Protein AF-A0A660PDE8-F1 (afdb_monomer_lite)

Secondary structure (DSSP, 8-state):
-TT-HHHHHHHHHHHHHHHHHHHHHHHHHHHTT-S----TTTS--S---GGG--HHHHHHHHHH--

Structure (mmCIF, N/CA/C/O backbone):
data_AF-A0A660PDE8-F1
#
_entry.id   AF-A0A660PDE8-F1
#
loop_
_atom_site.group_PDB
_atom_site.id
_atom_site.type_symbol
_atom_site.label_atom_id
_atom_site.label_alt_id
_atom_site.label_comp_id
_atom_site.label_asym_id
_atom_site.label_entity_id
_atom_site.label_seq_id
_atom_site.pdbx_PDB_ins_code
_atom_site.Cartn_x
_atom_site.Cartn_y
_atom_site.Cartn_z
_atom_site.occupancy
_atom_site.B_iso_or_equiv
_atom_site.auth_seq_id
_atom_site.auth_comp_id
_atom_site.auth_asym_id
_atom_site.auth_atom_id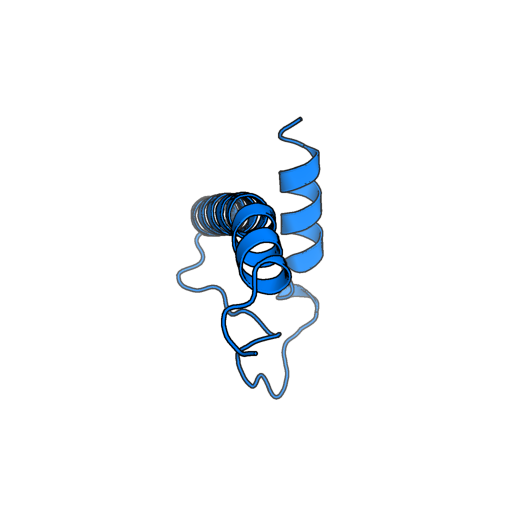
_atom_site.pdbx_PDB_model_num
ATOM 1 N N . GLY A 1 1 ? 20.604 -10.639 -21.467 1.00 68.06 1 GLY A N 1
ATOM 2 C CA . GLY A 1 1 ? 20.894 -11.543 -20.346 1.00 68.06 1 GLY A CA 1
ATOM 3 C C . GLY A 1 1 ? 20.414 -10.889 -19.079 1.00 68.06 1 GLY A C 1
ATOM 4 O O . GLY A 1 1 ? 20.259 -9.667 -19.090 1.00 68.06 1 GLY A O 1
ATOM 5 N N . ASP A 1 2 ? 20.183 -11.694 -18.052 1.00 64.62 2 ASP A N 1
ATOM 6 C CA . ASP A 1 2 ? 19.767 -11.244 -16.723 1.00 64.62 2 ASP A CA 1
ATOM 7 C C . ASP A 1 2 ? 20.664 -10.107 -16.223 1.00 64.62 2 ASP A C 1
ATOM 9 O O . ASP A 1 2 ? 21.877 -10.096 -16.469 1.00 64.62 2 ASP A O 1
ATOM 13 N N . ASN A 1 3 ? 20.063 -9.117 -15.564 1.00 74.62 3 ASN A N 1
ATOM 14 C CA . ASN A 1 3 ? 20.718 -7.884 -15.132 1.00 74.62 3 ASN A CA 1
ATOM 15 C C . ASN A 1 3 ? 21.195 -6.982 -16.295 1.00 74.62 3 ASN A C 1
ATOM 17 O O . ASN A 1 3 ? 22.216 -6.270 -16.240 1.00 74.62 3 ASN A O 1
ATOM 21 N N . GLY A 1 4 ? 20.440 -7.001 -17.394 1.00 89.75 4 GLY A N 1
ATOM 22 C CA . GLY A 1 4 ? 20.682 -6.174 -18.574 1.00 89.75 4 GLY A CA 1
ATOM 23 C C . GLY A 1 4 ? 20.579 -4.669 -18.285 1.00 89.75 4 GLY A C 1
ATOM 24 O O . GLY A 1 4 ? 20.032 -4.241 -17.271 1.00 89.75 4 GLY A O 1
ATOM 25 N N . LYS A 1 5 ? 21.091 -3.827 -19.195 1.00 90.62 5 LYS A N 1
ATOM 26 C CA . LYS A 1 5 ? 21.001 -2.357 -19.054 1.00 90.62 5 LYS A CA 1
ATOM 27 C C . LYS A 1 5 ? 19.551 -1.866 -18.930 1.00 90.62 5 LYS A C 1
ATOM 29 O O . LYS A 1 5 ? 19.296 -0.949 -18.163 1.00 90.62 5 LYS A O 1
ATOM 34 N N . ALA A 1 6 ? 18.621 -2.481 -19.665 1.00 91.00 6 ALA A N 1
ATOM 35 C CA . ALA A 1 6 ? 17.201 -2.129 -19.622 1.00 91.00 6 ALA A CA 1
ATOM 36 C C . ALA A 1 6 ? 16.567 -2.446 -18.259 1.00 91.00 6 ALA A C 1
ATOM 38 O O . ALA A 1 6 ? 15.901 -1.592 -17.690 1.00 91.00 6 ALA A O 1
ATOM 39 N N . GLU A 1 7 ? 16.830 -3.631 -17.710 1.00 91.06 7 GLU A N 1
ATOM 40 C CA . GLU A 1 7 ? 16.333 -4.053 -16.396 1.00 91.06 7 GLU A CA 1
ATOM 41 C C . GLU A 1 7 ? 16.868 -3.156 -15.274 1.00 91.06 7 GLU A C 1
ATOM 43 O O . GLU A 1 7 ? 16.093 -2.640 -14.473 1.00 91.06 7 GLU A O 1
ATOM 48 N N . ARG A 1 8 ? 18.178 -2.867 -15.279 1.00 90.12 8 ARG A N 1
ATOM 49 C CA . ARG A 1 8 ? 18.783 -1.921 -14.329 1.00 90.12 8 ARG A CA 1
ATOM 50 C C . ARG A 1 8 ? 18.168 -0.534 -14.434 1.00 90.12 8 ARG A C 1
ATOM 52 O O . ARG A 1 8 ? 17.829 0.063 -13.419 1.00 90.12 8 ARG A O 1
ATOM 59 N N . ARG A 1 9 ? 17.968 -0.044 -15.660 1.00 91.19 9 ARG A N 1
ATOM 60 C CA . ARG A 1 9 ? 17.343 1.260 -15.878 1.00 91.19 9 ARG A CA 1
ATOM 61 C C . ARG A 1 9 ? 15.891 1.288 -15.405 1.00 91.19 9 ARG A C 1
ATOM 63 O O . ARG A 1 9 ? 15.458 2.302 -14.874 1.00 91.19 9 ARG A O 1
ATOM 70 N N . MET A 1 10 ? 15.150 0.195 -15.577 1.00 90.94 10 MET A N 1
ATOM 71 C CA . MET A 1 10 ? 13.796 0.073 -15.035 1.00 90.94 10 MET A CA 1
ATOM 72 C C . MET A 1 10 ? 13.801 0.095 -13.511 1.00 90.94 10 MET A C 1
ATOM 74 O O . MET A 1 10 ? 13.045 0.871 -12.942 1.00 90.94 10 MET A O 1
ATOM 78 N N . ALA A 1 11 ? 14.691 -0.657 -12.860 1.00 91.31 11 ALA A N 1
ATOM 79 C CA . ALA A 1 11 ? 14.816 -0.651 -11.404 1.00 91.31 11 ALA A CA 1
ATOM 80 C C . ALA A 1 11 ? 15.183 0.740 -10.850 1.00 91.31 11 ALA A C 1
ATOM 82 O O . ALA A 1 11 ? 14.609 1.182 -9.856 1.00 91.31 11 ALA A O 1
ATOM 83 N N . GLU A 1 12 ? 16.105 1.453 -11.507 1.00 94.25 12 GLU A N 1
ATOM 84 C CA . GLU A 1 12 ? 16.475 2.833 -11.156 1.00 94.25 12 GLU A CA 1
ATOM 85 C C . GLU A 1 12 ? 15.285 3.795 -11.235 1.00 94.25 12 GLU A C 1
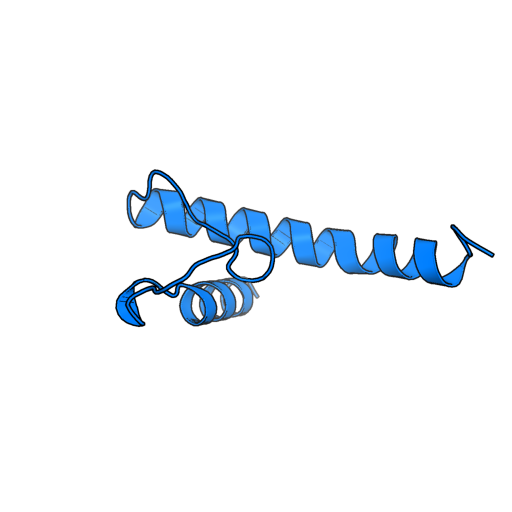ATOM 87 O O . GLU A 1 12 ? 15.131 4.650 -10.367 1.00 94.25 12 GLU A O 1
ATOM 92 N N . LEU A 1 13 ? 14.450 3.665 -12.270 1.00 95.06 13 LEU A N 1
ATOM 93 C CA . LEU A 1 13 ? 13.296 4.538 -12.490 1.00 95.06 13 LEU A CA 1
ATOM 94 C C . LEU A 1 13 ? 12.101 4.168 -11.605 1.00 95.06 13 LEU A C 1
ATOM 96 O O . LEU A 1 13 ? 11.373 5.054 -11.166 1.00 95.06 13 LEU A O 1
ATOM 100 N N . SER A 1 14 ? 11.896 2.881 -11.323 1.00 94.25 14 SER A N 1
ATOM 101 C CA . SER A 1 14 ? 10.782 2.411 -10.496 1.00 94.25 14 SER A CA 1
ATOM 102 C C . SER A 1 14 ? 11.027 2.630 -9.008 1.00 94.25 14 SER A C 1
ATOM 104 O O . SER A 1 14 ? 10.073 2.814 -8.257 1.00 94.25 14 SER A O 1
ATOM 106 N N . LYS A 1 15 ? 12.292 2.610 -8.570 1.00 95.12 15 LYS A N 1
ATOM 107 C CA . LYS A 1 15 ? 12.662 2.792 -7.165 1.00 95.12 15 LYS A CA 1
ATOM 108 C C . LYS A 1 15 ? 12.073 4.062 -6.530 1.00 95.12 15 LYS A C 1
ATOM 110 O O . LYS A 1 15 ? 11.351 3.903 -5.555 1.00 95.12 15 LYS A O 1
ATOM 115 N N . PRO A 1 16 ? 12.285 5.280 -7.063 1.00 95.31 16 PRO A N 1
ATOM 116 C CA . PRO A 1 16 ? 11.752 6.491 -6.434 1.00 95.31 16 PRO A CA 1
ATOM 117 C C . PRO A 1 16 ? 10.220 6.504 -6.363 1.00 95.31 16 PRO A C 1
ATOM 119 O O . PRO A 1 16 ? 9.654 7.021 -5.409 1.00 95.31 16 PRO A O 1
ATOM 122 N N . ILE A 1 17 ? 9.539 5.903 -7.344 1.00 94.56 17 ILE A N 1
ATOM 123 C CA . ILE A 1 17 ? 8.075 5.781 -7.337 1.00 94.56 17 ILE A CA 1
ATOM 124 C C . ILE A 1 17 ? 7.630 4.854 -6.202 1.00 94.56 17 ILE A C 1
ATOM 126 O O . ILE A 1 17 ? 6.709 5.182 -5.461 1.00 94.56 17 ILE A O 1
ATOM 130 N N . ARG A 1 18 ? 8.302 3.708 -6.044 1.00 93.25 18 ARG A N 1
ATOM 131 C CA . ARG A 1 18 ? 8.027 2.763 -4.957 1.00 93.25 18 ARG A CA 1
ATOM 132 C C . ARG A 1 18 ? 8.303 3.376 -3.587 1.00 93.25 18 ARG A C 1
ATOM 134 O O . ARG A 1 18 ? 7.505 3.170 -2.682 1.00 93.25 18 ARG A O 1
ATOM 141 N N . ASP A 1 19 ? 9.403 4.109 -3.451 1.00 95.56 19 ASP A N 1
ATOM 142 C CA . ASP A 1 19 ? 9.773 4.763 -2.196 1.00 95.56 19 ASP A CA 1
ATOM 143 C C . ASP A 1 19 ? 8.696 5.794 -1.799 1.00 95.56 19 ASP A C 1
ATOM 145 O O . ASP A 1 19 ? 8.224 5.760 -0.667 1.00 95.56 19 ASP A O 1
ATOM 149 N N . LYS A 1 20 ? 8.195 6.593 -2.755 1.00 95.38 20 LYS A N 1
ATOM 150 C CA . LYS A 1 20 ? 7.078 7.527 -2.523 1.00 95.38 20 LYS A CA 1
ATOM 151 C C . LYS A 1 20 ? 5.778 6.825 -2.104 1.00 95.38 20 LYS A C 1
ATOM 153 O O . LYS A 1 20 ? 5.068 7.298 -1.226 1.00 95.38 20 LYS A O 1
ATOM 158 N N . ILE A 1 21 ? 5.453 5.690 -2.724 1.00 95.62 21 ILE A N 1
ATOM 159 C CA . ILE A 1 21 ? 4.267 4.903 -2.344 1.00 95.62 21 ILE A CA 1
ATOM 160 C C . ILE A 1 21 ? 4.389 4.400 -0.898 1.00 95.62 21 ILE A C 1
ATOM 162 O O . ILE A 1 21 ? 3.410 4.439 -0.160 1.00 95.62 21 ILE A O 1
ATOM 166 N N . LEU A 1 22 ? 5.573 3.930 -0.490 1.00 96.00 22 LEU A N 1
ATOM 167 C CA . LEU A 1 22 ? 5.804 3.434 0.869 1.00 96.00 22 LEU A CA 1
ATOM 168 C C . LEU A 1 22 ? 5.685 4.541 1.921 1.00 96.00 22 LEU A C 1
ATOM 170 O O . LEU A 1 22 ? 5.082 4.299 2.961 1.00 96.00 22 LEU A O 1
ATOM 174 N N . GLU A 1 23 ? 6.209 5.732 1.632 1.00 96.88 23 GLU A N 1
ATOM 175 C CA . GLU A 1 23 ? 6.075 6.913 2.494 1.00 96.88 23 GLU A CA 1
ATOM 176 C C . GLU A 1 23 ? 4.597 7.261 2.725 1.00 96.88 23 GLU A C 1
ATOM 178 O O . GLU A 1 23 ? 4.138 7.311 3.862 1.00 96.88 23 GLU A O 1
ATOM 183 N N . VAL A 1 24 ? 3.808 7.353 1.652 1.00 97.44 24 VAL A N 1
ATOM 184 C CA . VAL A 1 24 ? 2.366 7.628 1.748 1.00 97.44 24 VAL A CA 1
ATOM 185 C C . VAL A 1 24 ? 1.608 6.541 2.519 1.00 97.44 24 VAL A C 1
ATOM 187 O O . VAL A 1 24 ? 0.718 6.853 3.311 1.00 97.44 24 VAL A O 1
ATOM 190 N N . ILE A 1 25 ? 1.949 5.264 2.314 1.00 97.50 25 ILE A N 1
ATOM 191 C CA . ILE A 1 25 ? 1.358 4.148 3.070 1.00 97.50 25 ILE A CA 1
ATOM 192 C C . ILE A 1 25 ? 1.660 4.288 4.569 1.00 97.50 25 ILE A C 1
ATOM 194 O O . ILE A 1 25 ? 0.773 4.039 5.385 1.00 97.50 25 ILE A O 1
ATOM 198 N N . GLU A 1 26 ? 2.881 4.685 4.938 1.00 97.25 26 GLU A N 1
ATOM 199 C CA . GLU A 1 26 ? 3.271 4.911 6.334 1.00 97.25 26 GLU A CA 1
ATOM 200 C C . GLU A 1 26 ? 2.490 6.074 6.956 1.00 97.25 26 GLU A C 1
ATOM 202 O O . GLU A 1 26 ? 1.962 5.938 8.060 1.00 97.25 26 GLU A O 1
ATOM 207 N N . GLU A 1 27 ? 2.326 7.182 6.233 1.00 97.38 27 GLU A N 1
ATOM 208 C CA . GLU A 1 27 ? 1.525 8.306 6.717 1.00 97.38 27 GLU A CA 1
ATOM 209 C C . GLU A 1 27 ? 0.059 7.917 6.946 1.00 97.38 27 GLU A C 1
ATOM 211 O O . GLU A 1 27 ? -0.491 8.202 8.009 1.00 97.38 27 GLU A O 1
ATOM 216 N N . ILE A 1 28 ? -0.560 7.217 5.988 1.00 97.12 28 ILE A N 1
ATOM 217 C CA . ILE A 1 28 ? -1.937 6.706 6.110 1.00 97.12 28 ILE A CA 1
ATOM 218 C C . ILE A 1 28 ? -2.054 5.752 7.302 1.00 97.12 28 ILE A C 1
ATOM 220 O O . ILE A 1 28 ? -3.052 5.787 8.027 1.00 97.12 28 ILE A O 1
ATOM 224 N N . ALA A 1 29 ? -1.046 4.903 7.526 1.00 98.00 29 ALA A N 1
ATOM 225 C CA . ALA A 1 29 ? -1.017 3.994 8.665 1.00 98.00 29 ALA A CA 1
ATOM 226 C C . ALA A 1 29 ? -1.002 4.746 9.999 1.00 98.00 29 ALA A C 1
ATOM 228 O O . ALA A 1 29 ? -1.750 4.386 10.906 1.00 98.00 29 ALA A O 1
ATOM 229 N N . ILE A 1 30 ? -0.202 5.807 10.111 1.00 97.75 30 ILE A N 1
ATOM 230 C CA . ILE A 1 30 ? -0.119 6.631 11.321 1.00 97.75 30 ILE A CA 1
ATOM 231 C C . ILE A 1 30 ? -1.420 7.415 11.537 1.00 97.75 30 ILE A C 1
ATOM 233 O O . ILE A 1 30 ? -1.971 7.388 12.637 1.00 97.75 30 ILE A O 1
ATOM 237 N N . GLU A 1 31 ? -1.932 8.083 10.501 1.00 96.88 31 GLU A N 1
ATOM 238 C CA . GLU A 1 31 ? -3.141 8.918 10.567 1.00 96.88 31 GLU A CA 1
ATOM 239 C C . GLU A 1 31 ? -4.383 8.113 10.967 1.00 96.88 31 GLU A C 1
ATOM 241 O O . GLU A 1 31 ? -5.182 8.564 11.790 1.00 96.88 31 GLU A O 1
ATOM 246 N N . ASN A 1 32 ? -4.520 6.900 10.425 1.00 96.31 32 ASN A N 1
ATOM 247 C CA . ASN A 1 32 ? -5.661 6.020 10.678 1.00 96.31 32 ASN A CA 1
ATOM 248 C C . ASN A 1 32 ? -5.396 4.959 11.760 1.00 96.31 32 ASN A C 1
ATOM 250 O O . ASN A 1 32 ? -6.266 4.133 12.043 1.00 96.31 32 ASN A O 1
ATOM 254 N N . ASN A 1 33 ? -4.218 4.993 12.388 1.00 97.31 33 ASN A N 1
ATOM 255 C CA . ASN A 1 33 ? -3.807 4.091 13.462 1.00 97.31 33 ASN A CA 1
ATOM 256 C C . ASN A 1 33 ? -3.870 2.596 13.062 1.00 97.31 33 ASN A C 1
ATOM 258 O O . ASN A 1 33 ? -4.373 1.755 13.815 1.00 97.31 33 ASN A O 1
ATOM 262 N N . TYR A 1 34 ? -3.366 2.270 11.867 1.00 97.38 34 TYR A N 1
ATOM 263 C CA . TYR A 1 34 ? -3.198 0.899 11.387 1.00 97.38 34 TYR A CA 1
ATOM 264 C C . TYR A 1 34 ? -1.881 0.297 11.880 1.00 97.38 34 TYR A C 1
ATOM 266 O O . TYR A 1 34 ? -0.809 0.856 11.669 1.00 97.38 34 TYR A O 1
ATOM 274 N N . ASP A 1 35 ? -1.952 -0.904 12.453 1.00 97.06 35 ASP A N 1
ATOM 275 C CA . ASP A 1 35 ? -0.757 -1.648 12.874 1.00 97.06 35 ASP A CA 1
ATOM 276 C C . ASP A 1 35 ? -0.056 -2.361 11.703 1.00 97.06 35 ASP A C 1
ATOM 278 O O . ASP A 1 35 ? 1.127 -2.694 11.783 1.00 97.06 35 ASP A O 1
ATOM 282 N N . ILE A 1 36 ? -0.795 -2.657 10.626 1.00 95.94 36 ILE A N 1
ATOM 283 C CA . ILE A 1 36 ? -0.289 -3.387 9.460 1.00 95.94 36 ILE A CA 1
ATOM 284 C C . ILE A 1 36 ? -1.107 -3.083 8.202 1.00 95.94 36 ILE A C 1
ATOM 286 O O . ILE A 1 36 ? -2.335 -3.010 8.246 1.00 95.94 36 ILE A O 1
ATOM 290 N N . ILE A 1 37 ? -0.419 -2.976 7.063 1.00 96.50 37 ILE A N 1
ATOM 291 C CA . ILE A 1 37 ? -1.013 -2.873 5.726 1.00 96.50 37 ILE A CA 1
ATOM 292 C C . ILE A 1 37 ? -0.415 -3.982 4.855 1.00 96.50 37 ILE A C 1
ATOM 294 O O . ILE A 1 37 ? 0.798 -4.198 4.852 1.00 96.50 37 ILE A O 1
ATOM 298 N N . PHE A 1 38 ? -1.271 -4.701 4.128 1.00 96.06 38 PHE A N 1
ATOM 299 C CA . PHE A 1 38 ? -0.861 -5.776 3.225 1.00 96.06 38 PHE A CA 1
ATOM 300 C C . PHE A 1 38 ? -0.959 -5.335 1.769 1.00 96.06 38 PHE A C 1
ATOM 302 O O . PHE A 1 38 ? -1.973 -4.788 1.344 1.00 96.06 38 PHE A O 1
ATOM 309 N N . ASP A 1 39 ? 0.066 -5.662 0.988 1.00 95.19 39 ASP A N 1
ATOM 310 C CA . ASP A 1 39 ? 0.023 -5.547 -0.465 1.00 95.19 39 ASP A CA 1
ATOM 311 C C . ASP A 1 39 ? -0.656 -6.788 -1.069 1.00 95.19 39 ASP A C 1
ATOM 313 O O . ASP A 1 39 ? -0.111 -7.896 -1.066 1.00 95.19 39 ASP A O 1
ATOM 317 N N . ALA A 1 40 ? -1.862 -6.591 -1.604 1.00 94.19 40 ALA A N 1
ATOM 318 C CA . ALA A 1 40 ? -2.656 -7.642 -2.236 1.00 94.19 40 ALA A CA 1
ATOM 319 C C . ALA A 1 40 ? -2.026 -8.206 -3.527 1.00 94.19 40 ALA A C 1
ATOM 321 O O . ALA A 1 40 ? -2.428 -9.276 -3.979 1.00 94.19 40 ALA A O 1
ATOM 322 N N . GLY A 1 41 ? -1.051 -7.511 -4.128 1.00 91.31 41 GLY A N 1
ATOM 323 C CA . GLY A 1 41 ? -0.303 -7.986 -5.292 1.00 91.31 41 GLY A CA 1
ATOM 324 C C . GLY A 1 41 ? 0.821 -8.967 -4.949 1.00 91.31 41 GLY A C 1
ATOM 325 O O . G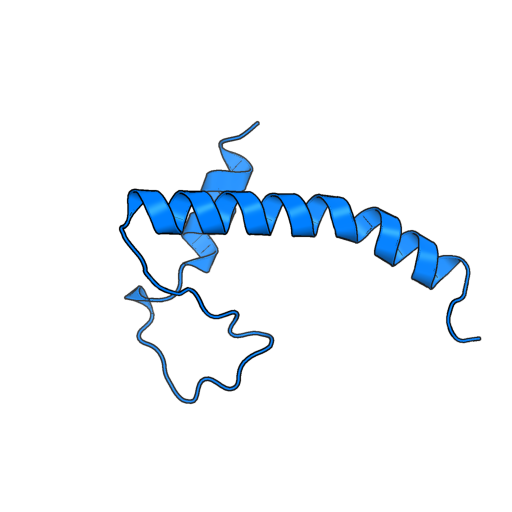LY A 1 41 ? 1.261 -9.718 -5.821 1.00 91.31 41 GLY A O 1
ATOM 326 N N . THR A 1 42 ? 1.282 -8.986 -3.694 1.00 92.75 42 THR A N 1
ATOM 327 C CA . THR A 1 42 ? 2.384 -9.852 -3.235 1.00 92.75 42 THR A CA 1
ATOM 328 C C . THR A 1 42 ? 1.955 -10.888 -2.201 1.00 92.75 42 THR A C 1
ATOM 330 O O . THR A 1 42 ? 2.579 -11.947 -2.105 1.00 92.75 42 THR A O 1
ATOM 333 N N . VAL A 1 43 ? 0.885 -10.627 -1.448 1.00 93.06 43 VAL A N 1
ATOM 334 C CA . VAL A 1 43 ? 0.355 -11.534 -0.426 1.00 93.06 43 VAL A CA 1
ATOM 335 C C . VAL A 1 43 ? -0.904 -12.236 -0.929 1.00 93.06 43 VAL A C 1
ATOM 337 O O . VAL A 1 43 ? -1.808 -11.619 -1.484 1.00 93.06 43 VAL A O 1
ATOM 340 N N . ASN A 1 44 ? -1.005 -13.542 -0.673 1.00 94.50 44 ASN A N 1
ATOM 341 C CA . ASN A 1 44 ? -2.212 -14.309 -0.977 1.00 94.50 44 ASN A CA 1
ATOM 342 C C . ASN A 1 44 ? -3.338 -13.964 0.008 1.00 94.50 44 ASN A C 1
ATOM 344 O O . ASN A 1 44 ? -3.385 -14.488 1.122 1.00 94.50 44 ASN A O 1
ATOM 348 N N . ILE A 1 45 ? -4.269 -13.116 -0.426 1.00 94.69 45 ILE A N 1
ATOM 349 C CA . ILE A 1 45 ? -5.471 -12.742 0.325 1.00 94.69 45 ILE A CA 1
ATOM 350 C C . ILE A 1 45 ? -6.678 -13.457 -0.293 1.00 94.69 45 ILE A C 1
ATOM 352 O O . ILE A 1 45 ? -7.060 -13.181 -1.426 1.00 94.69 45 ILE A O 1
ATOM 356 N N . ALA A 1 46 ? -7.298 -14.380 0.449 1.00 96.25 46 ALA A N 1
ATOM 357 C CA . ALA A 1 46 ? -8.464 -15.125 -0.042 1.00 96.25 46 ALA A CA 1
ATOM 358 C C . ALA A 1 46 ? -9.727 -14.250 -0.154 1.00 96.25 46 ALA A C 1
ATOM 360 O O . ALA A 1 46 ? -10.560 -14.462 -1.033 1.00 96.25 46 ALA A O 1
ATOM 361 N N . TYR A 1 47 ? -9.880 -13.284 0.755 1.00 95.94 47 TYR A N 1
ATOM 362 C CA . TYR A 1 47 ? -10.978 -12.323 0.775 1.00 95.94 47 TYR A CA 1
ATOM 363 C C . TYR A 1 47 ? -10.608 -11.110 1.634 1.00 95.94 47 TYR A C 1
ATOM 365 O O . TY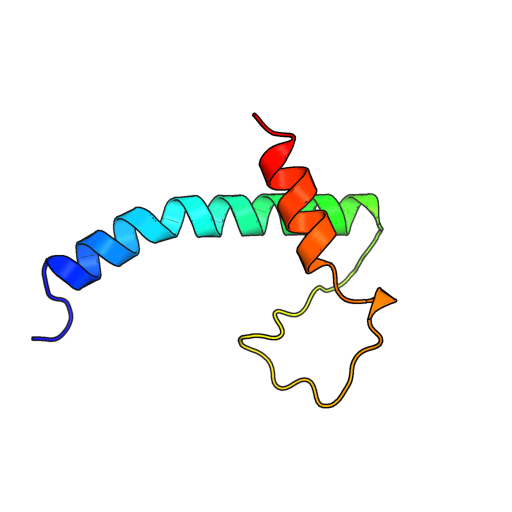R A 1 47 ? -10.059 -11.266 2.724 1.00 95.94 47 TYR A O 1
ATOM 373 N N . ALA A 1 48 ? -10.987 -9.916 1.182 1.00 95.50 48 ALA A N 1
ATOM 374 C CA . ALA A 1 48 ? -11.008 -8.698 1.982 1.00 95.50 48 ALA A CA 1
ATOM 375 C C . ALA A 1 48 ? -12.283 -7.909 1.662 1.00 95.50 48 ALA A C 1
ATOM 377 O O . ALA A 1 48 ? -12.788 -7.941 0.537 1.00 95.50 48 ALA A O 1
ATOM 378 N N . LYS A 1 49 ? -12.820 -7.187 2.649 1.00 97.69 49 LYS A N 1
ATOM 379 C CA . LYS A 1 49 ? -13.903 -6.230 2.392 1.00 97.69 49 LYS A CA 1
ATOM 380 C C . LYS A 1 49 ? -13.345 -5.077 1.557 1.00 97.69 49 LYS A C 1
ATOM 382 O O . LYS A 1 49 ? -12.252 -4.608 1.848 1.00 97.69 49 LYS A O 1
ATOM 387 N N . LYS A 1 50 ? -14.116 -4.555 0.595 1.00 95.62 50 LYS A N 1
ATOM 388 C CA . LYS A 1 50 ? -13.687 -3.404 -0.228 1.00 95.62 50 LYS A CA 1
ATOM 389 C C . LYS A 1 50 ? -13.355 -2.162 0.610 1.00 95.62 50 LYS A C 1
ATOM 391 O O . LYS A 1 50 ? -12.498 -1.392 0.221 1.00 95.62 50 LYS A O 1
ATOM 396 N N . SER A 1 51 ? -13.974 -2.006 1.780 1.00 95.75 51 SER A N 1
ATOM 397 C CA . SER A 1 51 ? -13.666 -0.922 2.722 1.00 95.75 51 SER A CA 1
ATOM 398 C C . SER A 1 51 ? -12.287 -1.024 3.390 1.00 95.75 51 SER A C 1
ATOM 400 O O . SER A 1 51 ? -11.931 -0.125 4.134 1.00 95.75 51 SER A O 1
ATOM 402 N N . LEU A 1 52 ? -11.562 -2.135 3.215 1.00 95.75 52 LEU A N 1
ATOM 403 C CA . LEU A 1 52 ? -10.185 -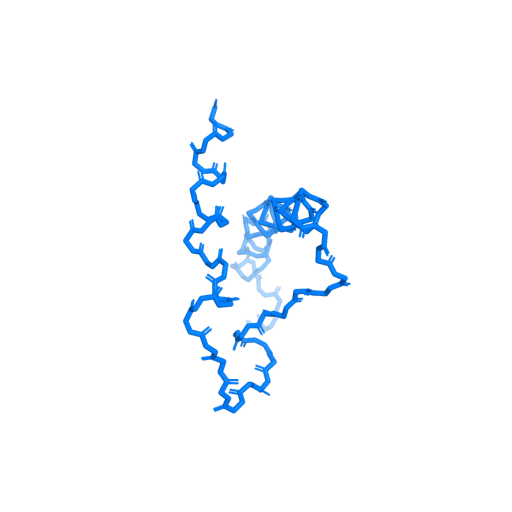2.317 3.696 1.00 95.75 52 LEU A CA 1
ATOM 404 C C . LEU A 1 52 ? -9.150 -2.040 2.593 1.00 95.75 52 LEU A C 1
ATOM 406 O O . LEU A 1 52 ? -7.955 -2.129 2.844 1.00 95.75 52 LEU A O 1
ATOM 410 N N . ASP A 1 53 ? -9.602 -1.788 1.363 1.00 96.62 53 ASP A N 1
ATOM 411 C CA . ASP A 1 53 ? -8.736 -1.499 0.226 1.00 96.62 53 ASP A CA 1
ATOM 412 C C . ASP A 1 53 ? -8.370 -0.012 0.226 1.00 96.62 53 ASP A C 1
ATOM 414 O O . ASP A 1 53 ? -9.215 0.840 -0.041 1.00 96.62 53 ASP A O 1
ATOM 418 N N . LEU A 1 54 ? -7.105 0.275 0.531 1.00 97.56 54 LEU A N 1
ATOM 419 C CA . LEU A 1 54 ? -6.562 1.631 0.639 1.00 97.56 54 LEU A CA 1
ATOM 420 C C . LEU A 1 54 ? -6.025 2.168 -0.698 1.00 97.56 54 LEU A C 1
ATOM 422 O O . LEU A 1 54 ? -5.441 3.246 -0.728 1.00 97.56 54 LEU A O 1
ATOM 426 N N . THR A 1 55 ? -6.176 1.429 -1.806 1.00 96.94 55 THR A N 1
ATOM 427 C CA . THR A 1 55 ? -5.536 1.780 -3.088 1.00 96.94 55 THR A CA 1
ATOM 428 C C . THR A 1 55 ? -5.901 3.192 -3.547 1.00 96.94 55 THR A C 1
ATOM 430 O O . THR A 1 55 ? -5.016 3.958 -3.925 1.00 96.94 55 THR A O 1
ATOM 433 N N . ASP A 1 56 ? -7.185 3.550 -3.490 1.00 97.44 56 ASP A N 1
ATOM 434 C CA . ASP A 1 56 ? -7.652 4.865 -3.938 1.00 97.44 56 ASP A CA 1
ATOM 435 C C . ASP A 1 56 ? -7.139 5.987 -3.014 1.00 97.44 56 ASP A C 1
ATOM 437 O O . ASP A 1 56 ? -6.650 7.001 -3.503 1.00 97.44 56 ASP A O 1
ATOM 441 N N . GLU A 1 57 ? -7.137 5.768 -1.695 1.00 96.88 57 GLU A N 1
ATOM 442 C CA . GLU A 1 57 ? -6.616 6.720 -0.698 1.00 96.88 57 GLU A CA 1
ATOM 443 C C . GLU A 1 57 ? -5.118 6.998 -0.904 1.00 96.88 57 GLU A C 1
ATOM 445 O O . GLU A 1 57 ? -4.685 8.152 -0.924 1.00 96.88 57 GLU A O 1
ATOM 450 N N . VAL A 1 58 ? -4.325 5.948 -1.150 1.00 96.81 58 VAL A N 1
ATOM 451 C CA . VAL A 1 58 ? -2.894 6.073 -1.471 1.00 96.81 58 VAL A CA 1
ATOM 452 C C . VAL A 1 58 ? -2.693 6.904 -2.743 1.00 96.81 58 VAL A C 1
ATOM 454 O O . VAL A 1 58 ? -1.844 7.798 -2.775 1.00 96.81 58 VAL A O 1
ATOM 457 N N . LEU A 1 59 ? -3.470 6.643 -3.800 1.00 96.56 59 LEU A N 1
ATOM 458 C CA . LEU A 1 59 ? -3.368 7.384 -5.062 1.00 96.56 59 LEU A CA 1
ATOM 459 C C . LEU A 1 59 ? -3.753 8.859 -4.904 1.00 96.56 59 LEU A C 1
ATOM 461 O O . LEU A 1 59 ? -3.085 9.730 -5.468 1.00 96.56 59 LEU A O 1
ATOM 465 N N . GLU A 1 60 ? -4.806 9.143 -4.140 1.00 96.56 60 GLU A N 1
ATOM 466 C CA . GLU A 1 60 ? -5.249 10.504 -3.847 1.00 96.56 60 GLU A CA 1
ATOM 467 C C . GLU A 1 60 ? -4.181 11.289 -3.082 1.00 96.56 60 GLU A C 1
ATOM 469 O O . GLU A 1 60 ? -3.859 12.416 -3.469 1.00 96.56 60 GLU A O 1
ATOM 474 N N . LYS A 1 61 ? -3.560 10.686 -2.062 1.00 95.44 61 LYS A N 1
ATOM 475 C CA . LYS A 1 61 ? -2.526 11.350 -1.260 1.00 95.44 61 LYS A CA 1
ATOM 476 C C . LYS A 1 61 ? -1.257 11.636 -2.069 1.00 95.44 61 LYS A C 1
ATOM 478 O O . LYS A 1 61 ? -0.789 12.774 -2.084 1.00 95.44 61 LYS A O 1
ATOM 483 N N . ILE A 1 62 ? -0.792 10.679 -2.883 1.00 94.94 62 ILE A N 1
ATOM 484 C CA . ILE A 1 62 ? 0.324 10.893 -3.830 1.00 94.94 62 ILE A CA 1
ATOM 485 C C . ILE A 1 62 ? 0.039 12.064 -4.782 1.00 94.94 62 ILE A C 1
ATOM 487 O O . ILE A 1 62 ? 0.952 12.819 -5.136 1.00 94.94 62 ILE A O 1
ATOM 491 N N . ALA A 1 63 ? -1.211 12.199 -5.238 1.00 93.69 63 ALA A N 1
ATOM 492 C CA . ALA A 1 63 ? -1.627 13.270 -6.137 1.00 93.69 63 ALA A CA 1
ATOM 493 C C . ALA A 1 63 ? -1.763 14.634 -5.440 1.00 93.69 63 ALA A C 1
ATOM 495 O O . ALA A 1 63 ? -1.651 15.656 -6.125 1.00 93.69 63 ALA A O 1
ATOM 496 N N . ALA A 1 64 ? -2.004 14.650 -4.126 1.00 90.88 64 ALA A N 1
ATOM 497 C CA . ALA A 1 64 ? -2.122 15.852 -3.305 1.00 90.88 64 ALA A CA 1
ATOM 498 C C . ALA A 1 64 ? -0.758 16.452 -2.919 1.00 90.88 64 ALA A C 1
ATOM 500 O O . ALA A 1 64 ? -0.648 17.668 -2.801 1.00 90.88 64 ALA A O 1
ATOM 501 N N . GLU A 1 65 ? 0.292 15.635 -2.804 1.00 78.00 65 GLU A N 1
ATOM 502 C CA . GLU A 1 65 ? 1.684 16.056 -2.551 1.00 78.00 65 GLU A CA 1
ATOM 503 C C . GLU A 1 65 ? 2.386 16.713 -3.764 1.00 78.00 65 GLU A C 1
ATOM 505 O O . GLU A 1 65 ? 3.586 16.522 -3.991 1.00 78.00 65 GLU A O 1
ATOM 510 N N . LYS A 1 66 ? 1.639 17.425 -4.609 1.00 58.34 66 LYS A N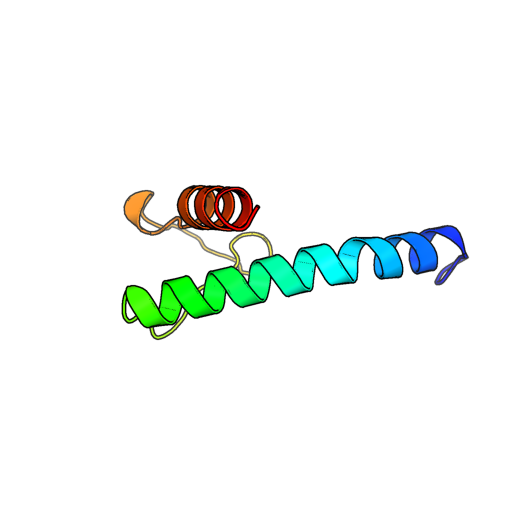 1
ATOM 511 C CA . LYS A 1 66 ? 2.179 18.133 -5.779 1.00 58.34 66 LYS A CA 1
ATOM 512 C C . LYS A 1 66 ? 2.813 19.471 -5.428 1.00 58.34 66 LYS A C 1
ATOM 514 O O . LYS A 1 66 ? 2.220 20.219 -4.623 1.00 58.34 66 LYS A O 1
#

pLDDT: mean 93.11, std 7.56, range [58.34, 98.0]

Foldseek 3Di:
DPPDPVVVVCCVVVVVVVVLLVVLVVVCCVVVVPPDDDDVVPDDDPDDDPVNDCPVVSVVVSVVVD

Radius of gyration: 14.87 Å; chains: 1; bounding box: 35×33×34 Å

Sequence (66 aa):
GDNGKAERRMAELSKPIRDKILEVIEEIAIENNYDIIFDAGTVNIAYAKKSLDLTDEVLEKIAAEK